Protein AF-Q05RH5-F1 (afdb_monomer_lite)

Radius of gyration: 30.88 Å; chains: 1; bounding box: 75×48×98 Å

Foldseek 3Di:
DPDPPPCPDPDDLVNVLVVLVVQLVVLVVQLVVLVVQLVVLVVQCVPDDPPDDPVSNVVSVVSNVVSVVSNVVSVVSSLVSLVVSLVSLVVVLVVLLVVLVPDPPDDPVRSVVSSVVSCVSNVVSVVVNCVSDDDDDDPPDPPDDDDDDDDDDDDDYDDDDDDD

Secondary structure (DSSP, 8-state):
------------HHHHHHHHHHHHHHHHHHHHHHHHHHHHHHHHHHT--TT--HHHHHHHHHHHHHHHHHHHHHHHHHHHHHHHHHHHHHHHHHHHHHHHHH-TT--HHHHHHHHHHHHHHHHHHHHHHHHH--------------------------------

pLDDT: mean 80.19, std 21.35, range [30.47, 98.31]

Sequence (164 aa):
MVMGLTLAACQSPADKAVDDELKVAAGVEAVCAARSDVDAAVASVAALTPESTVGDAEQAGEKLRAALAKLDGAEGELSKAEVKEYRDQVALFQEEVEKVRKDKSLTLKEASEQLQGKVAPLVVARAQLASATVCVEIDEEPTANKKADADGPDGTNDTDKTDN

Structure (mmCIF, N/CA/C/O backbone):
data_AF-Q05RH5-F1
#
_entry.id   AF-Q05RH5-F1
#
loop_
_atom_site.group_PDB
_atom_site.id
_atom_site.type_symbol
_atom_site.label_atom_id
_atom_site.label_alt_id
_atom_site.label_comp_id
_atom_site.label_asym_id
_atom_site.label_entity_id
_atom_site.label_seq_id
_atom_site.pdbx_PDB_ins_code
_atom_site.Cartn_x
_atom_site.Cartn_y
_atom_site.Cartn_z
_atom_site.occupancy
_atom_site.B_iso_or_equiv
_atom_site.auth_seq_id
_atom_site.auth_comp_id
_atom_site.auth_asym_id
_atom_site.auth_atom_id
_atom_site.pdbx_PDB_model_num
ATOM 1 N N . MET A 1 1 ? -32.089 35.395 2.741 1.00 39.94 1 MET A N 1
ATOM 2 C CA . MET A 1 1 ? -30.762 34.756 2.864 1.00 39.94 1 MET A CA 1
ATOM 3 C C . MET A 1 1 ? -30.868 33.644 3.891 1.00 39.94 1 MET A C 1
ATOM 5 O O . MET A 1 1 ? -30.792 33.919 5.078 1.00 39.94 1 MET A O 1
ATOM 9 N N . VAL A 1 2 ? -31.123 32.414 3.447 1.00 45.19 2 VAL A N 1
ATOM 10 C CA . VAL A 1 2 ? -30.923 31.216 4.273 1.00 45.19 2 VAL A CA 1
ATOM 11 C C . VAL A 1 2 ? -29.557 30.683 3.877 1.00 45.19 2 VAL A C 1
ATOM 13 O O . VAL A 1 2 ? -29.316 30.418 2.701 1.00 45.19 2 VAL A O 1
ATOM 16 N N . MET A 1 3 ? -28.642 30.653 4.841 1.00 40.06 3 MET A N 1
ATOM 17 C CA . MET A 1 3 ? -27.294 30.142 4.649 1.00 40.06 3 MET A CA 1
ATOM 18 C C . MET A 1 3 ? -27.371 28.654 4.313 1.00 40.06 3 MET A C 1
ATOM 20 O O . MET A 1 3 ? -27.835 27.855 5.124 1.00 40.06 3 MET A O 1
ATOM 24 N N . GLY A 1 4 ? -26.921 28.298 3.110 1.00 46.25 4 GLY A N 1
ATOM 25 C CA . GLY A 1 4 ? -26.625 26.922 2.749 1.00 46.25 4 GLY A CA 1
ATOM 26 C C . GLY A 1 4 ? -25.418 26.462 3.550 1.00 46.25 4 GLY A C 1
ATOM 27 O O . GLY A 1 4 ? -24.282 26.654 3.129 1.00 46.25 4 GLY A O 1
ATOM 28 N N . LEU A 1 5 ? -25.675 25.888 4.724 1.00 41.84 5 LEU A N 1
ATOM 29 C CA . LEU A 1 5 ? -24.732 25.012 5.399 1.00 41.84 5 LEU A CA 1
ATOM 30 C C . LEU A 1 5 ? -24.504 23.832 4.458 1.00 41.84 5 LEU A C 1
ATOM 32 O O . LEU A 1 5 ? -25.333 22.928 4.363 1.00 41.84 5 LEU A O 1
ATOM 36 N N . THR A 1 6 ? -23.404 23.869 3.712 1.00 48.44 6 THR A N 1
ATOM 37 C CA . THR A 1 6 ? -22.873 22.685 3.050 1.00 48.44 6 THR A CA 1
ATOM 38 C C . THR A 1 6 ? -22.583 21.678 4.151 1.00 48.44 6 THR A C 1
ATOM 40 O O . THR A 1 6 ? -21.587 21.804 4.866 1.00 48.44 6 THR A O 1
ATOM 43 N N . LEU A 1 7 ? -23.484 20.710 4.321 1.00 40.03 7 LEU A N 1
ATOM 44 C CA . LEU A 1 7 ? -23.185 19.472 5.015 1.00 40.03 7 LEU A CA 1
ATOM 45 C C . LEU A 1 7 ? -22.021 18.818 4.261 1.00 40.03 7 LEU A C 1
ATOM 47 O O . LEU A 1 7 ? -22.230 18.049 3.327 1.00 40.03 7 LEU A O 1
ATOM 51 N N . ALA A 1 8 ? -20.786 19.126 4.656 1.00 52.03 8 ALA A N 1
ATOM 52 C CA . ALA A 1 8 ? -19.734 18.129 4.599 1.00 52.03 8 ALA A CA 1
ATOM 53 C C . ALA A 1 8 ? -20.249 17.001 5.494 1.00 52.03 8 ALA A C 1
ATOM 55 O O . ALA A 1 8 ? -20.255 17.129 6.718 1.00 52.03 8 ALA A O 1
ATOM 56 N N . ALA A 1 9 ? -20.868 16.005 4.863 1.00 48.53 9 ALA A N 1
ATOM 57 C CA . ALA A 1 9 ? -21.594 14.948 5.534 1.00 48.53 9 ALA A CA 1
ATOM 58 C C . ALA A 1 9 ? -20.725 14.368 6.654 1.00 48.53 9 ALA A C 1
ATOM 60 O O . ALA A 1 9 ? -19.597 13.928 6.425 1.00 48.53 9 ALA A O 1
ATOM 61 N N . CYS A 1 10 ? -21.257 14.379 7.874 1.00 47.00 10 CYS A N 1
ATOM 62 C CA . CYS A 1 10 ? -20.770 13.537 8.949 1.00 47.00 10 CYS A CA 1
ATOM 63 C C . CYS A 1 10 ? -21.030 12.081 8.539 1.00 47.00 10 CYS A C 1
ATOM 65 O O . CYS A 1 10 ? -22.033 11.505 8.946 1.00 47.00 10 CYS A O 1
ATOM 67 N N . GLN A 1 11 ? -20.179 11.500 7.688 1.00 61.47 11 GLN A N 1
ATOM 68 C CA . GLN A 1 11 ? -20.162 10.051 7.508 1.00 61.47 11 GLN A CA 1
ATOM 69 C C . GLN A 1 11 ? -19.871 9.426 8.867 1.00 61.47 11 GLN A C 1
ATOM 71 O O . GLN A 1 11 ? -18.937 9.857 9.563 1.00 61.47 11 GLN A O 1
ATOM 76 N N . SER A 1 12 ? -20.702 8.456 9.251 1.00 71.62 12 SER A N 1
ATOM 77 C CA . SER A 1 12 ? -20.486 7.721 10.487 1.00 71.62 12 SER A CA 1
ATOM 78 C C . SER A 1 12 ? -19.144 6.982 10.405 1.00 71.62 12 SER A C 1
ATOM 80 O O . SER A 1 12 ? -18.677 6.676 9.304 1.00 71.62 12 SER A O 1
ATOM 82 N N . PRO A 1 13 ? -18.490 6.688 11.539 1.00 73.44 13 PRO A N 1
ATOM 83 C CA . PRO A 1 13 ? -17.262 5.895 11.534 1.00 73.44 13 PRO A CA 1
ATOM 84 C C . PRO A 1 13 ? -17.429 4.542 10.820 1.00 73.44 13 PRO A C 1
ATOM 86 O O . PRO A 1 13 ? -16.492 4.067 10.193 1.00 73.44 13 PRO A O 1
ATOM 89 N N . ALA A 1 14 ? -18.637 3.965 10.850 1.00 75.75 14 ALA A N 1
ATOM 90 C CA . ALA A 1 14 ? -18.951 2.717 10.160 1.00 75.75 14 ALA A CA 1
ATOM 91 C C . ALA A 1 14 ? -18.973 2.889 8.634 1.00 75.75 14 ALA A C 1
ATOM 93 O O . ALA A 1 14 ? -18.394 2.074 7.925 1.00 75.75 14 ALA A O 1
ATOM 94 N N . ASP A 1 15 ? -19.581 3.968 8.131 1.00 77.62 15 ASP A N 1
ATOM 95 C CA . ASP A 1 15 ? -19.597 4.253 6.689 1.00 77.62 15 ASP A CA 1
ATOM 96 C C . ASP A 1 15 ? -18.184 4.543 6.163 1.00 77.62 15 ASP A C 1
ATOM 98 O O . ASP A 1 15 ? -17.829 4.123 5.066 1.00 77.62 15 ASP A O 1
ATOM 102 N N . LYS A 1 16 ? -17.355 5.229 6.962 1.00 79.81 16 LYS A N 1
ATOM 103 C CA . LYS A 1 16 ? -15.959 5.515 6.599 1.00 79.81 16 LYS A CA 1
ATOM 104 C C . LYS A 1 16 ? -15.106 4.261 6.489 1.00 79.81 16 LYS A C 1
ATOM 106 O O . LYS A 1 16 ? -14.341 4.164 5.539 1.00 79.81 16 LYS A O 1
ATOM 111 N N . ALA A 1 17 ? -15.262 3.325 7.422 1.00 78.81 17 ALA A N 1
ATOM 112 C CA . ALA A 1 17 ? -14.536 2.062 7.390 1.00 78.81 17 ALA A CA 1
ATOM 113 C C . ALA A 1 17 ? -14.900 1.225 6.150 1.00 78.81 17 ALA A C 1
ATOM 115 O O . ALA A 1 17 ? -14.036 0.673 5.485 1.00 78.81 17 ALA A O 1
ATOM 116 N N . VAL A 1 18 ? -16.177 1.204 5.750 1.00 82.94 18 VAL A N 1
ATOM 117 C CA . VAL A 1 18 ? -16.576 0.538 4.495 1.00 82.94 18 VAL A CA 1
ATOM 118 C C . VAL A 1 18 ? -15.942 1.218 3.275 1.00 82.94 18 VAL A C 1
ATOM 120 O O . VAL A 1 18 ? -15.413 0.547 2.389 1.00 82.94 18 VAL A O 1
ATOM 123 N N . ASP A 1 19 ? -15.968 2.551 3.218 1.00 85.88 19 ASP A N 1
ATOM 124 C CA . ASP A 1 19 ? -15.349 3.304 2.122 1.00 85.88 19 ASP A CA 1
ATOM 125 C C . ASP A 1 19 ? -13.825 3.118 2.059 1.00 85.88 19 ASP A C 1
ATOM 127 O O . ASP A 1 19 ? -13.237 3.149 0.975 1.00 85.88 19 ASP A O 1
ATOM 131 N N . ASP A 1 20 ? -13.164 2.982 3.204 1.00 85.75 20 ASP A N 1
ATOM 132 C CA . ASP A 1 20 ? -11.719 2.804 3.281 1.00 85.75 20 ASP A CA 1
ATOM 133 C C . ASP A 1 20 ? -11.300 1.371 2.933 1.00 85.75 20 ASP A C 1
ATOM 135 O O . ASP A 1 20 ? -10.339 1.209 2.179 1.00 85.75 20 ASP A O 1
ATOM 139 N N . GLU A 1 21 ? -12.074 0.353 3.313 1.00 83.88 21 GLU A N 1
ATOM 140 C CA . GLU A 1 21 ? -11.897 -1.020 2.823 1.00 83.88 21 GLU A CA 1
ATOM 141 C C . GLU A 1 21 ? -11.980 -1.088 1.282 1.00 83.88 21 GLU A C 1
ATOM 143 O O . GLU A 1 21 ? -11.139 -1.714 0.628 1.00 83.88 21 GLU A O 1
ATOM 148 N N . LEU A 1 22 ? -12.923 -0.361 0.666 1.00 89.06 22 LEU A N 1
ATOM 149 C CA . LEU A 1 22 ? -13.009 -0.251 -0.798 1.00 89.06 22 LEU A CA 1
ATOM 150 C C . LEU A 1 22 ? -11.784 0.439 -1.415 1.00 89.06 22 LEU A C 1
ATOM 152 O O . LEU A 1 22 ? -11.339 0.055 -2.500 1.00 89.06 22 LEU A O 1
ATOM 156 N N . LYS A 1 23 ? -11.214 1.446 -0.742 1.00 90.94 23 LYS A N 1
ATOM 157 C CA . LYS A 1 23 ? -9.975 2.101 -1.200 1.00 90.94 23 LYS A CA 1
ATOM 158 C C . LYS A 1 23 ? -8.771 1.184 -1.086 1.00 90.94 23 LYS A C 1
ATOM 160 O O . LYS A 1 23 ? -7.924 1.231 -1.972 1.00 90.94 23 LYS A O 1
ATOM 165 N N . VAL A 1 24 ? -8.697 0.355 -0.045 1.00 90.94 24 VAL A N 1
ATOM 166 C CA . VAL A 1 24 ? -7.658 -0.675 0.074 1.00 90.94 24 VAL A CA 1
ATOM 167 C C . VAL A 1 24 ? -7.766 -1.644 -1.101 1.00 90.94 24 VAL A C 1
ATOM 169 O O . VAL A 1 24 ? -6.779 -1.845 -1.806 1.00 90.94 24 VAL A O 1
ATOM 172 N N . ALA A 1 25 ? -8.963 -2.157 -1.402 1.00 89.81 25 ALA A N 1
ATOM 173 C CA . ALA A 1 25 ? -9.171 -3.047 -2.547 1.00 89.81 25 ALA A CA 1
ATOM 174 C C . ALA A 1 25 ? -8.758 -2.399 -3.884 1.00 89.81 25 ALA A C 1
ATOM 176 O O . ALA A 1 25 ? -7.995 -2.988 -4.651 1.00 89.81 25 ALA A O 1
ATOM 177 N N . ALA A 1 26 ? -9.184 -1.157 -4.134 1.00 91.06 26 ALA A N 1
ATOM 178 C CA . ALA A 1 26 ? -8.788 -0.409 -5.329 1.00 91.06 26 ALA A CA 1
ATOM 179 C C . ALA A 1 26 ? -7.271 -0.132 -5.380 1.00 91.06 26 ALA A C 1
ATOM 181 O O . ALA A 1 26 ? -6.663 -0.164 -6.451 1.00 91.06 26 ALA A O 1
ATOM 182 N N . GLY A 1 27 ? -6.644 0.118 -4.228 1.00 92.31 27 GLY A N 1
ATOM 183 C CA . GLY A 1 27 ? -5.198 0.286 -4.103 1.00 92.31 27 GLY A CA 1
ATOM 184 C C . GLY A 1 27 ? -4.434 -0.987 -4.466 1.00 92.31 27 GLY A C 1
ATOM 185 O O . GLY A 1 27 ? -3.455 -0.919 -5.209 1.00 92.31 27 GLY A O 1
ATOM 186 N N . VAL A 1 28 ? -4.914 -2.155 -4.026 1.00 92.44 28 VAL A N 1
ATOM 187 C CA . VAL A 1 28 ? -4.338 -3.459 -4.397 1.00 92.44 28 VAL A CA 1
ATOM 188 C C . VAL A 1 28 ? -4.411 -3.667 -5.909 1.00 92.44 28 VAL A C 1
ATOM 190 O O . VAL A 1 28 ? -3.406 -4.021 -6.528 1.00 92.44 28 VAL A O 1
ATOM 193 N N . GLU A 1 29 ? -5.559 -3.387 -6.530 1.00 93.06 29 GLU A N 1
ATOM 194 C CA . GLU A 1 29 ? -5.709 -3.469 -7.989 1.00 93.06 29 GLU A CA 1
ATOM 195 C C . GLU A 1 29 ? -4.747 -2.522 -8.724 1.00 93.06 29 GLU A C 1
ATOM 197 O O . GLU A 1 29 ? -4.122 -2.915 -9.714 1.00 93.06 29 GLU A O 1
ATOM 202 N N . ALA A 1 30 ? -4.568 -1.296 -8.221 1.00 94.81 30 ALA A N 1
ATOM 203 C CA . ALA A 1 30 ? -3.639 -0.324 -8.791 1.00 94.81 30 ALA A CA 1
ATOM 204 C C . ALA A 1 30 ? -2.175 -0.786 -8.700 1.00 94.81 30 ALA A C 1
ATOM 206 O O . ALA A 1 30 ? -1.435 -0.655 -9.680 1.00 94.81 30 ALA A O 1
ATOM 207 N N . VAL A 1 31 ? -1.762 -1.369 -7.569 1.00 95.56 31 VAL A N 1
ATOM 208 C CA . VAL A 1 31 ? -0.423 -1.963 -7.403 1.00 95.56 31 VAL A CA 1
ATOM 209 C C . VAL A 1 31 ? -0.233 -3.136 -8.363 1.00 95.56 31 VAL A C 1
ATOM 211 O O . VAL A 1 31 ? 0.795 -3.216 -9.035 1.00 95.56 31 VAL A O 1
ATOM 214 N N . CYS A 1 32 ? -1.224 -4.021 -8.499 1.00 95.62 32 CYS A N 1
ATOM 215 C CA . CYS A 1 32 ? -1.172 -5.129 -9.456 1.00 95.62 32 CYS A CA 1
ATOM 216 C C . CYS A 1 32 ? -1.022 -4.639 -10.903 1.00 95.62 32 CYS A C 1
ATOM 218 O O . CYS A 1 32 ? -0.182 -5.157 -11.643 1.00 95.62 32 CYS A O 1
ATOM 220 N N . ALA A 1 33 ? -1.781 -3.616 -11.300 1.00 96.06 33 ALA A N 1
ATOM 221 C CA . ALA A 1 33 ? -1.663 -3.017 -12.626 1.00 96.06 33 ALA A CA 1
ATOM 222 C C . ALA A 1 33 ? -0.280 -2.380 -12.845 1.00 96.06 33 ALA A C 1
ATOM 224 O O . ALA A 1 33 ? 0.342 -2.596 -13.883 1.00 96.06 33 ALA A O 1
ATOM 225 N N . ALA A 1 34 ? 0.240 -1.644 -11.858 1.00 96.19 34 ALA A N 1
ATOM 226 C CA . ALA A 1 34 ? 1.564 -1.033 -11.949 1.00 96.19 34 ALA A CA 1
ATOM 227 C C . ALA A 1 34 ? 2.694 -2.077 -12.011 1.00 96.19 34 ALA A C 1
ATOM 229 O O . ALA A 1 34 ? 3.654 -1.888 -12.755 1.00 96.19 34 ALA A O 1
ATOM 230 N N . ARG A 1 35 ? 2.569 -3.211 -11.307 1.00 96.19 35 ARG A N 1
ATOM 231 C CA . ARG A 1 35 ? 3.511 -4.339 -11.438 1.00 96.19 35 ARG A CA 1
ATOM 232 C C . ARG A 1 35 ? 3.499 -4.931 -12.841 1.00 96.19 35 ARG A C 1
ATOM 234 O O . ARG A 1 35 ? 4.565 -5.142 -13.407 1.00 96.19 35 ARG A O 1
ATOM 241 N N . SER A 1 36 ? 2.318 -5.105 -13.435 1.00 97.56 36 SER A N 1
ATOM 242 C CA . SER A 1 36 ? 2.215 -5.546 -14.830 1.00 97.56 36 SER A CA 1
ATOM 243 C C . SER A 1 36 ? 2.915 -4.582 -15.797 1.00 97.56 36 SER A C 1
ATOM 245 O O . SER A 1 36 ? 3.519 -5.031 -16.772 1.00 97.56 36 SER A O 1
ATOM 247 N N . ASP A 1 37 ? 2.859 -3.270 -15.543 1.00 97.00 37 ASP A N 1
ATOM 248 C CA . ASP A 1 37 ? 3.582 -2.277 -16.348 1.00 97.00 37 ASP A CA 1
ATOM 249 C C . ASP A 1 37 ? 5.106 -2.397 -16.166 1.00 97.00 37 ASP A C 1
ATOM 251 O O . ASP A 1 37 ? 5.855 -2.276 -17.140 1.00 97.00 37 ASP A O 1
ATOM 255 N N . VAL A 1 38 ? 5.575 -2.663 -14.940 1.00 98.31 38 VAL A N 1
ATOM 256 C CA . VAL A 1 38 ? 6.997 -2.925 -14.659 1.00 98.31 38 VAL A CA 1
ATOM 257 C C . VAL A 1 38 ? 7.469 -4.171 -15.402 1.00 98.31 38 VAL A C 1
ATOM 259 O O . VAL A 1 38 ? 8.495 -4.102 -16.075 1.00 98.31 38 VAL A O 1
ATOM 262 N N . ASP A 1 39 ? 6.713 -5.268 -15.368 1.00 97.75 39 ASP A N 1
ATOM 263 C CA . ASP A 1 39 ? 7.059 -6.505 -16.079 1.00 97.75 39 ASP A CA 1
ATOM 264 C C . ASP A 1 39 ? 7.168 -6.278 -17.595 1.00 97.75 39 ASP A C 1
ATOM 266 O O . ASP A 1 39 ? 8.125 -6.723 -18.238 1.00 97.75 39 ASP A O 1
ATOM 270 N N . ALA A 1 40 ? 6.236 -5.518 -18.177 1.00 97.75 40 ALA A N 1
ATOM 271 C CA . ALA A 1 40 ? 6.280 -5.149 -19.591 1.00 97.75 40 ALA A CA 1
ATOM 272 C C . ALA A 1 40 ? 7.495 -4.261 -19.930 1.00 97.75 40 ALA A C 1
ATOM 274 O O . ALA A 1 40 ? 8.128 -4.421 -20.984 1.00 97.75 40 ALA A O 1
ATOM 275 N N . ALA A 1 41 ? 7.853 -3.331 -19.042 1.00 97.81 41 ALA A N 1
ATOM 276 C CA . ALA A 1 41 ? 9.030 -2.489 -19.218 1.00 97.81 41 ALA A CA 1
ATOM 277 C C . ALA A 1 41 ? 10.335 -3.292 -19.085 1.00 97.81 41 ALA A C 1
ATOM 279 O O . ALA A 1 41 ? 11.244 -3.117 -19.898 1.00 97.81 41 ALA A O 1
ATOM 280 N N . VAL A 1 42 ? 10.408 -4.228 -18.135 1.00 98.31 42 VAL A N 1
ATOM 281 C CA . VAL A 1 42 ? 11.531 -5.167 -17.987 1.00 98.31 42 VAL A CA 1
ATOM 282 C C . VAL A 1 42 ? 11.678 -6.031 -19.237 1.00 98.31 42 VAL A C 1
ATOM 284 O O . VAL A 1 42 ? 12.790 -6.172 -19.743 1.00 98.31 42 VAL A O 1
ATOM 287 N N . ALA A 1 43 ? 10.579 -6.542 -19.799 1.00 97.44 43 ALA A N 1
ATOM 288 C CA . ALA A 1 43 ? 10.613 -7.291 -21.056 1.00 97.44 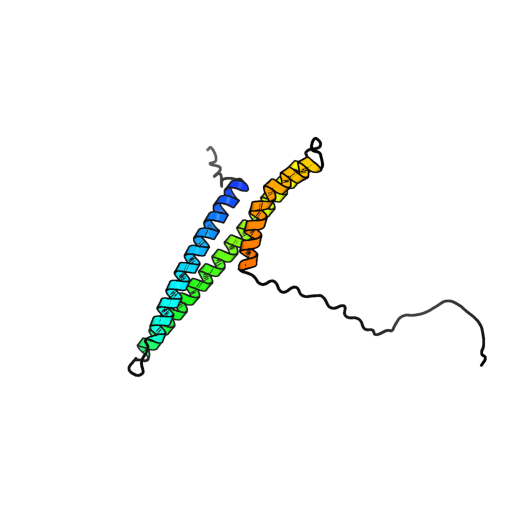43 ALA A CA 1
ATOM 289 C C . ALA A 1 43 ? 11.153 -6.445 -22.224 1.00 97.44 43 ALA A C 1
ATOM 291 O O . ALA A 1 43 ? 11.909 -6.949 -23.052 1.00 97.44 43 ALA A O 1
ATOM 292 N N . SER A 1 44 ? 10.823 -5.150 -22.265 1.00 94.56 44 SER A N 1
ATOM 293 C CA . SER A 1 44 ? 11.349 -4.222 -23.278 1.00 94.56 44 SER A CA 1
ATOM 294 C C . SER A 1 44 ? 12.861 -4.016 -23.147 1.00 94.56 44 SER A C 1
ATOM 296 O O . SER A 1 44 ? 13.559 -3.964 -24.156 1.00 94.56 44 SER A O 1
ATOM 298 N N . VAL A 1 45 ? 13.380 -3.938 -21.918 1.00 97.12 45 VAL A N 1
ATOM 299 C CA . VAL A 1 45 ? 14.828 -3.878 -21.659 1.00 97.12 45 VAL A CA 1
ATOM 300 C C . VAL A 1 45 ? 15.503 -5.203 -22.026 1.00 97.12 45 VAL A C 1
ATOM 302 O O . VAL A 1 45 ? 16.558 -5.203 -22.653 1.00 97.12 45 VAL A O 1
ATOM 305 N N . ALA A 1 46 ? 14.887 -6.337 -21.686 1.00 97.12 46 ALA A N 1
ATOM 306 C CA . ALA A 1 46 ? 15.414 -7.669 -21.985 1.00 97.12 46 ALA A CA 1
ATOM 307 C C . ALA A 1 46 ? 15.444 -7.992 -23.490 1.00 97.12 46 ALA A C 1
ATOM 309 O O . ALA A 1 46 ? 16.217 -8.846 -23.917 1.00 97.12 46 ALA A O 1
ATOM 310 N N . ALA A 1 47 ? 14.617 -7.316 -24.290 1.00 97.06 47 ALA A N 1
ATOM 311 C CA . ALA A 1 47 ? 14.582 -7.461 -25.741 1.00 97.06 47 ALA A CA 1
ATOM 312 C C . ALA A 1 47 ? 15.685 -6.670 -26.471 1.00 97.06 47 ALA A C 1
ATOM 314 O O . ALA A 1 47 ? 15.796 -6.788 -27.692 1.00 97.06 47 ALA A O 1
ATOM 315 N N . LEU A 1 48 ? 16.486 -5.862 -25.763 1.00 97.31 48 LEU A N 1
ATOM 316 C CA . LEU A 1 48 ? 17.625 -5.167 -26.361 1.00 97.31 48 LEU A CA 1
ATOM 317 C C . LEU A 1 48 ? 18.681 -6.173 -26.837 1.00 97.31 48 LEU A C 1
ATOM 319 O O . LEU A 1 48 ? 18.988 -7.162 -26.172 1.00 97.31 48 LEU A O 1
ATOM 323 N N . THR A 1 49 ? 19.260 -5.888 -27.996 1.00 97.31 49 THR A N 1
ATOM 324 C CA . THR A 1 49 ? 20.251 -6.732 -28.678 1.00 97.31 49 THR A CA 1
ATOM 325 C C . THR A 1 49 ? 21.519 -5.927 -28.972 1.00 97.31 49 THR A C 1
ATOM 327 O O . THR A 1 49 ? 21.483 -4.698 -28.895 1.00 97.31 49 THR A O 1
ATOM 330 N N . PRO A 1 50 ? 22.650 -6.564 -29.327 1.00 96.81 50 PRO A N 1
ATOM 331 C CA . PRO A 1 50 ? 23.845 -5.841 -29.771 1.00 96.81 50 PRO A CA 1
ATOM 332 C C . PRO A 1 50 ? 23.612 -4.920 -30.981 1.00 96.81 50 PRO A C 1
ATOM 334 O O . PRO A 1 50 ? 24.357 -3.961 -31.168 1.00 96.81 50 PRO A O 1
ATOM 337 N N . GLU A 1 51 ? 22.594 -5.198 -31.796 1.00 97.25 51 GLU A N 1
ATOM 338 C CA . GLU A 1 51 ? 22.177 -4.383 -32.939 1.00 97.25 51 GLU A CA 1
ATOM 339 C C . GLU A 1 51 ? 21.284 -3.192 -32.548 1.00 97.25 51 GLU A C 1
ATOM 341 O O . GLU A 1 51 ? 21.049 -2.306 -33.373 1.00 97.25 51 GLU A O 1
ATOM 346 N N . SER A 1 52 ? 20.778 -3.156 -31.311 1.00 96.75 52 SER A N 1
ATOM 347 C CA . SER A 1 52 ? 19.962 -2.054 -30.802 1.00 96.75 52 SER A CA 1
ATOM 348 C C . SER A 1 52 ? 20.770 -0.763 -30.691 1.00 96.75 52 SER A C 1
ATOM 350 O O . SER A 1 52 ? 21.966 -0.754 -30.392 1.00 96.75 52 SER A O 1
ATOM 352 N N . THR A 1 53 ? 20.099 0.361 -30.911 1.00 97.94 53 THR A N 1
ATOM 353 C CA . THR A 1 53 ? 20.718 1.682 -30.823 1.00 97.94 53 THR A CA 1
ATOM 354 C C . THR A 1 53 ? 20.730 2.203 -29.388 1.00 97.94 53 THR A C 1
ATOM 356 O O . THR A 1 53 ? 19.986 1.743 -28.520 1.00 97.94 53 THR A O 1
ATOM 359 N N . VAL A 1 54 ? 21.538 3.238 -29.143 1.00 97.25 54 VAL A N 1
ATOM 360 C CA . VAL A 1 54 ? 21.499 3.984 -27.874 1.00 97.25 54 VAL A CA 1
ATOM 361 C C . VAL A 1 54 ? 20.098 4.550 -27.612 1.00 97.25 54 VAL A C 1
ATOM 363 O O . VAL A 1 54 ? 19.629 4.488 -26.483 1.00 97.25 54 VAL A O 1
ATOM 366 N N . GLY A 1 55 ? 19.398 5.015 -28.653 1.00 97.69 55 GLY A N 1
ATOM 367 C CA . GLY A 1 55 ? 18.031 5.528 -28.523 1.00 97.69 55 GLY A CA 1
ATOM 368 C C . GLY A 1 55 ? 17.021 4.460 -28.087 1.00 97.69 55 GLY A C 1
ATOM 369 O O . GLY A 1 55 ? 16.135 4.749 -27.285 1.00 97.69 55 GLY A O 1
ATOM 370 N N . ASP A 1 56 ? 17.179 3.214 -28.545 1.00 96.88 56 ASP A N 1
ATOM 371 C CA . ASP A 1 56 ? 16.329 2.096 -28.105 1.00 96.88 56 ASP A CA 1
ATOM 372 C C . ASP A 1 56 ? 16.548 1.790 -26.618 1.00 96.88 56 ASP A C 1
ATOM 374 O O . ASP A 1 56 ? 15.592 1.585 -25.864 1.00 96.88 56 ASP A O 1
ATOM 378 N N . ALA A 1 57 ? 17.811 1.811 -26.181 1.00 97.12 57 ALA A N 1
ATOM 379 C CA . ALA A 1 57 ? 18.170 1.607 -24.783 1.00 97.12 57 ALA A CA 1
ATOM 380 C C . ALA A 1 57 ? 17.654 2.742 -23.883 1.00 97.12 57 ALA A C 1
ATOM 382 O O . ALA A 1 57 ? 17.105 2.473 -22.812 1.00 97.12 57 ALA A O 1
ATOM 383 N N . GLU A 1 58 ? 17.774 3.999 -24.323 1.00 98.06 58 GLU A N 1
ATOM 384 C CA . GLU A 1 58 ? 17.221 5.161 -23.619 1.00 98.06 58 GLU A CA 1
ATOM 385 C C . GLU A 1 58 ? 15.703 5.044 -23.476 1.00 98.06 58 GLU A C 1
ATOM 387 O O . GLU A 1 58 ? 15.184 5.154 -22.365 1.00 98.06 58 GLU A O 1
ATOM 392 N N . GLN A 1 59 ? 14.991 4.714 -24.557 1.00 97.88 59 GLN A N 1
ATOM 393 C CA . GLN A 1 59 ? 13.539 4.561 -24.517 1.00 97.88 59 GLN A CA 1
ATOM 394 C C . GLN A 1 59 ? 13.096 3.417 -23.589 1.00 97.88 59 GLN A C 1
ATOM 396 O O . GLN A 1 59 ? 12.126 3.564 -22.840 1.00 97.88 59 GLN A O 1
ATOM 401 N N . ALA A 1 60 ? 13.779 2.269 -23.621 1.00 97.38 60 ALA A N 1
ATOM 402 C CA . ALA A 1 60 ? 13.488 1.153 -22.721 1.00 97.38 60 ALA A CA 1
ATOM 403 C C . ALA A 1 60 ? 13.752 1.530 -21.251 1.00 97.38 60 ALA A C 1
ATOM 405 O O . ALA A 1 60 ? 12.938 1.227 -20.374 1.00 97.38 60 ALA A O 1
ATOM 406 N N . GLY A 1 61 ? 14.841 2.258 -20.988 1.00 97.31 61 GLY A N 1
ATOM 407 C CA . GLY A 1 61 ? 15.175 2.778 -19.663 1.00 97.31 61 GLY A CA 1
ATOM 408 C C . GLY A 1 61 ? 14.166 3.805 -19.141 1.00 97.31 61 GLY A C 1
ATOM 409 O O . GLY A 1 61 ? 13.783 3.751 -17.970 1.00 97.31 61 GLY A O 1
ATOM 410 N N . GLU A 1 62 ? 13.687 4.716 -19.989 1.00 98.12 62 GLU A N 1
ATOM 411 C CA . GLU A 1 62 ? 12.637 5.676 -19.630 1.00 98.12 62 GLU A CA 1
ATOM 412 C C . GLU A 1 62 ? 11.313 4.984 -19.302 1.00 98.12 62 GLU A C 1
ATOM 414 O O . GLU A 1 62 ? 10.693 5.311 -18.287 1.00 98.12 62 GLU A O 1
ATOM 419 N N . LYS A 1 63 ? 10.911 3.986 -20.100 1.00 97.25 63 LYS A N 1
ATOM 420 C CA . LYS A 1 63 ? 9.720 3.168 -19.822 1.00 97.25 63 LYS A CA 1
ATOM 421 C C . LYS A 1 63 ? 9.827 2.467 -18.470 1.00 97.25 63 LYS A C 1
ATOM 423 O O . LYS A 1 63 ? 8.884 2.528 -17.686 1.00 97.25 63 LYS A O 1
ATOM 428 N N . LEU A 1 64 ? 10.976 1.856 -18.172 1.00 98.31 64 LEU A N 1
ATOM 429 C CA . LEU A 1 64 ? 11.202 1.198 -16.885 1.00 98.31 64 LEU A CA 1
ATOM 430 C C . LEU A 1 64 ? 11.151 2.193 -15.723 1.00 98.31 64 LEU A C 1
ATOM 432 O O . LEU A 1 64 ? 10.474 1.935 -14.731 1.00 98.31 64 LEU A O 1
ATOM 436 N N . ARG A 1 65 ? 11.803 3.355 -15.851 1.00 98.31 65 ARG A N 1
ATOM 437 C CA . ARG A 1 65 ? 11.762 4.403 -14.819 1.00 98.31 65 ARG A CA 1
ATOM 438 C C . ARG A 1 65 ? 10.333 4.887 -14.563 1.00 98.31 65 ARG A C 1
ATOM 440 O O . ARG A 1 65 ? 9.949 5.045 -13.408 1.00 98.31 65 ARG A O 1
ATOM 447 N N . ALA A 1 66 ? 9.551 5.111 -15.617 1.00 98.12 66 ALA A N 1
ATOM 448 C CA . ALA A 1 66 ? 8.162 5.539 -15.495 1.00 98.12 66 ALA A CA 1
ATOM 449 C C . ALA A 1 66 ? 7.283 4.466 -14.830 1.00 98.12 66 ALA A C 1
ATOM 451 O O . ALA A 1 66 ? 6.490 4.792 -13.947 1.00 98.12 66 ALA A O 1
ATOM 452 N N . ALA A 1 67 ? 7.451 3.194 -15.205 1.00 98.06 67 ALA A N 1
ATOM 453 C CA . ALA A 1 67 ? 6.719 2.082 -14.602 1.00 98.06 67 ALA A CA 1
ATOM 454 C C . ALA A 1 67 ? 7.047 1.923 -13.107 1.00 98.06 67 ALA A C 1
ATOM 456 O O . ALA A 1 67 ? 6.139 1.782 -12.292 1.00 98.06 67 ALA A O 1
ATOM 457 N N . LEU A 1 68 ? 8.326 2.035 -12.732 1.00 98.31 68 LEU A N 1
ATOM 458 C CA . LEU A 1 68 ? 8.754 1.997 -11.330 1.00 98.31 68 LEU A CA 1
ATOM 459 C C . LEU A 1 68 ? 8.192 3.170 -10.520 1.00 98.31 68 LEU A C 1
ATOM 461 O O . LEU A 1 68 ? 7.701 2.960 -9.418 1.00 98.31 68 LEU A O 1
ATOM 465 N N . ALA A 1 69 ? 8.202 4.389 -11.067 1.00 98.25 69 ALA A N 1
ATOM 466 C CA . ALA A 1 69 ? 7.612 5.549 -10.394 1.00 98.25 69 ALA A CA 1
ATOM 467 C C . ALA A 1 69 ? 6.094 5.393 -10.188 1.00 98.25 69 ALA A C 1
ATOM 469 O O . ALA A 1 69 ? 5.554 5.813 -9.166 1.00 98.25 69 ALA A O 1
ATOM 470 N N . LYS A 1 70 ? 5.396 4.770 -11.147 1.00 97.50 70 LYS A N 1
ATOM 471 C CA . LYS A 1 70 ? 3.971 4.445 -11.015 1.00 97.50 70 LYS A CA 1
ATOM 472 C C . LYS A 1 70 ? 3.731 3.389 -9.935 1.00 97.50 70 LYS A C 1
ATOM 474 O O . LYS A 1 70 ? 2.781 3.535 -9.170 1.00 97.50 70 LYS A O 1
ATOM 479 N N . LEU A 1 71 ? 4.572 2.355 -9.875 1.00 97.44 71 LEU A N 1
ATOM 480 C CA . LEU A 1 71 ? 4.499 1.324 -8.841 1.00 97.44 71 LEU A CA 1
ATOM 481 C C . LEU A 1 71 ? 4.712 1.921 -7.446 1.00 97.44 71 LEU A C 1
ATOM 483 O O . LEU A 1 71 ? 3.866 1.715 -6.585 1.00 97.44 71 LEU A O 1
ATOM 487 N N . ASP A 1 72 ? 5.759 2.726 -7.263 1.00 97.00 72 ASP A N 1
ATOM 488 C CA . ASP A 1 72 ? 6.056 3.409 -5.996 1.00 97.00 72 ASP A CA 1
ATOM 489 C C . ASP A 1 72 ? 4.893 4.311 -5.546 1.00 97.00 72 ASP A C 1
ATOM 491 O O . ASP A 1 72 ? 4.441 4.254 -4.402 1.00 97.00 72 ASP A O 1
ATOM 495 N N . GLY A 1 73 ? 4.318 5.081 -6.476 1.00 96.81 73 GLY A N 1
ATOM 496 C CA . GLY A 1 73 ? 3.127 5.884 -6.202 1.00 96.81 73 GLY A CA 1
ATOM 497 C C . GLY A 1 73 ? 1.917 5.043 -5.776 1.00 96.81 73 GLY A C 1
ATOM 498 O O . GLY A 1 73 ? 1.231 5.400 -4.819 1.00 96.81 73 GLY A O 1
ATOM 499 N N . ALA A 1 74 ? 1.659 3.921 -6.455 1.00 95.56 74 ALA A N 1
ATOM 500 C CA . ALA A 1 74 ? 0.552 3.025 -6.120 1.00 95.56 74 ALA A CA 1
ATOM 501 C C . ALA A 1 74 ? 0.750 2.341 -4.756 1.00 95.56 74 ALA A C 1
ATOM 503 O O . ALA A 1 74 ? -0.189 2.286 -3.963 1.00 95.56 74 ALA A O 1
ATOM 504 N N . GLU A 1 75 ? 1.963 1.871 -4.457 1.00 94.12 75 GLU A N 1
ATOM 505 C CA . GLU A 1 75 ? 2.311 1.264 -3.165 1.00 94.12 75 GLU A CA 1
ATOM 506 C C . GLU A 1 75 ? 2.196 2.288 -2.024 1.00 94.12 75 GLU A C 1
ATOM 508 O O . GLU A 1 75 ? 1.648 1.980 -0.962 1.00 94.12 75 GLU A O 1
ATOM 513 N N . GLY A 1 76 ? 2.611 3.537 -2.259 1.00 93.88 76 GLY A N 1
ATOM 514 C CA . GLY A 1 76 ? 2.453 4.631 -1.302 1.00 93.88 76 GLY A CA 1
ATOM 515 C C . GLY A 1 76 ? 0.991 4.976 -0.997 1.00 93.88 76 GLY A C 1
ATOM 516 O O . GLY A 1 76 ? 0.646 5.218 0.162 1.00 93.88 76 GLY A O 1
ATOM 517 N N . GLU A 1 77 ? 0.114 4.992 -2.002 1.00 94.38 77 GLU A N 1
ATOM 518 C CA . GLU A 1 77 ? -1.323 5.220 -1.790 1.00 94.38 77 GLU A CA 1
ATOM 519 C C . GLU A 1 77 ? -2.013 4.026 -1.117 1.00 94.38 77 GLU A C 1
ATOM 521 O O . GLU A 1 77 ? -2.824 4.235 -0.211 1.00 94.38 77 GLU A O 1
ATOM 526 N N . LEU A 1 78 ? -1.653 2.788 -1.480 1.00 93.56 78 LEU A N 1
ATOM 527 C CA . LEU A 1 78 ? -2.156 1.587 -0.807 1.00 93.56 78 LEU A CA 1
ATOM 528 C C . LEU A 1 78 ? -1.780 1.593 0.680 1.00 93.56 78 LEU A C 1
ATOM 530 O O . LEU A 1 78 ? -2.656 1.444 1.528 1.00 93.56 78 LEU A O 1
ATOM 534 N N . SER A 1 79 ? -0.517 1.874 1.011 1.00 92.00 79 SER A N 1
ATOM 535 C CA . SER A 1 79 ? -0.062 1.945 2.406 1.00 92.00 79 SER A CA 1
ATOM 536 C C . SER A 1 79 ? -0.841 2.989 3.218 1.00 92.00 79 SER A C 1
ATOM 538 O O . SER A 1 79 ? -1.257 2.730 4.350 1.00 92.00 79 SER A O 1
ATOM 540 N N . LYS A 1 80 ? -1.119 4.167 2.639 1.00 92.19 80 LYS A N 1
ATOM 541 C CA . LYS A 1 80 ? -1.961 5.186 3.290 1.00 92.19 80 LYS A CA 1
ATOM 542 C C . LYS A 1 80 ? -3.381 4.681 3.533 1.00 92.19 80 LYS A C 1
ATOM 544 O O . LYS A 1 80 ? -3.930 4.958 4.600 1.00 92.19 80 LYS A O 1
ATOM 549 N N . ALA A 1 81 ? -3.972 3.982 2.564 1.00 92.19 81 ALA A N 1
ATOM 550 C CA . ALA A 1 81 ? -5.313 3.422 2.688 1.00 92.19 81 ALA A CA 1
ATOM 551 C C . ALA A 1 81 ? -5.372 2.349 3.786 1.00 92.19 81 ALA A C 1
ATOM 553 O O . ALA A 1 81 ? -6.227 2.440 4.661 1.00 92.19 81 ALA A O 1
ATOM 554 N N . GLU A 1 82 ? -4.421 1.413 3.814 1.00 91.56 82 GLU A N 1
ATOM 555 C CA . GLU A 1 82 ? -4.349 0.345 4.823 1.00 91.56 82 GLU A CA 1
ATOM 556 C C . GLU A 1 82 ? -4.169 0.902 6.244 1.00 91.56 82 GLU A C 1
ATOM 558 O O . GLU A 1 82 ? -4.850 0.483 7.183 1.00 91.56 82 GLU A O 1
ATOM 563 N N . VAL A 1 83 ? -3.288 1.898 6.417 1.00 93.12 83 VAL A N 1
ATOM 564 C CA . VAL A 1 83 ? -3.088 2.556 7.720 1.00 93.12 83 VAL A CA 1
ATOM 565 C C . VAL A 1 83 ? -4.351 3.295 8.153 1.00 93.12 83 VAL A C 1
ATOM 567 O O . VAL A 1 83 ? -4.690 3.294 9.339 1.00 93.12 83 VAL A O 1
ATOM 570 N N . LYS A 1 84 ? -5.038 3.953 7.216 1.00 91.75 84 LYS A N 1
ATOM 571 C CA . LYS A 1 84 ? -6.268 4.687 7.508 1.00 91.75 84 LYS A CA 1
ATOM 572 C C . LYS A 1 84 ? -7.396 3.741 7.915 1.00 91.75 84 LYS A C 1
ATOM 574 O O . LYS A 1 84 ? -7.979 3.959 8.972 1.00 91.75 84 LYS A O 1
ATOM 579 N N . GLU A 1 85 ? -7.609 2.669 7.158 1.00 91.69 85 GLU A N 1
ATOM 580 C CA . GLU A 1 85 ? -8.617 1.649 7.454 1.00 91.69 85 GLU A CA 1
ATOM 581 C C . GLU A 1 85 ? -8.409 1.053 8.849 1.00 91.69 85 GLU A C 1
ATOM 583 O O . GLU A 1 85 ? -9.315 1.045 9.682 1.00 91.69 85 GLU A O 1
ATOM 588 N N . TYR A 1 86 ? -7.176 0.660 9.181 1.00 92.06 86 TYR A N 1
ATOM 589 C CA . TYR A 1 86 ? -6.867 0.167 10.522 1.00 92.06 86 TYR A CA 1
ATOM 590 C C . TYR A 1 86 ? -7.201 1.183 11.621 1.00 92.06 86 TYR A C 1
ATOM 592 O O . TYR A 1 86 ? -7.762 0.817 12.655 1.00 92.06 86 TYR A O 1
ATOM 600 N N . ARG A 1 87 ? -6.881 2.467 11.421 1.00 93.06 87 ARG A N 1
ATOM 601 C CA . ARG A 1 87 ? -7.194 3.519 12.402 1.00 93.06 87 ARG A CA 1
ATOM 602 C C . ARG A 1 87 ? -8.697 3.721 12.573 1.00 93.06 87 ARG A C 1
ATOM 604 O O . ARG A 1 87 ? -9.134 3.922 13.708 1.00 93.06 87 ARG A O 1
ATOM 611 N N . ASP A 1 88 ? -9.465 3.642 11.495 1.00 91.56 88 ASP A N 1
ATOM 612 C CA . ASP A 1 88 ? -10.921 3.777 11.538 1.00 91.56 88 ASP A CA 1
ATOM 613 C C . ASP A 1 88 ? -11.558 2.559 12.241 1.00 91.56 88 ASP A C 1
ATOM 615 O O . ASP A 1 88 ? -12.402 2.737 13.125 1.00 91.56 88 ASP A O 1
ATOM 619 N N . GLN A 1 89 ? -11.055 1.341 12.002 1.00 91.38 89 GLN A N 1
ATOM 620 C CA . GLN A 1 89 ? -11.459 0.135 12.743 1.00 91.38 89 GLN A CA 1
ATOM 621 C C . GLN A 1 89 ? -11.099 0.197 14.236 1.00 91.38 89 GLN A C 1
ATOM 623 O O . GLN A 1 89 ? -11.889 -0.218 15.089 1.00 91.38 89 GLN A O 1
ATOM 628 N N . VAL A 1 90 ? -9.934 0.755 14.594 1.00 92.94 90 VAL A N 1
ATOM 629 C CA . VAL A 1 90 ? -9.573 1.005 16.003 1.00 92.94 90 VAL A CA 1
ATOM 630 C C . VAL A 1 90 ? -10.557 1.985 16.641 1.00 92.94 90 VAL A C 1
ATOM 632 O O . VAL A 1 90 ? -11.015 1.742 17.758 1.00 92.94 90 VAL A O 1
ATOM 635 N N . ALA A 1 91 ? -10.891 3.082 15.958 1.00 91.81 91 ALA A N 1
ATOM 636 C CA . ALA A 1 91 ? -11.819 4.085 16.475 1.00 91.81 91 ALA A CA 1
ATOM 637 C C . ALA A 1 91 ? -13.226 3.502 16.691 1.00 91.81 91 ALA A C 1
ATOM 639 O O . ALA A 1 91 ? -13.833 3.737 17.737 1.00 91.81 91 ALA A O 1
ATOM 640 N N . LEU A 1 92 ? -13.706 2.683 15.752 1.00 90.75 92 LEU A N 1
ATOM 641 C CA . LEU A 1 92 ? -14.958 1.935 15.881 1.00 90.75 92 LEU A CA 1
ATOM 642 C C . LEU A 1 92 ? -14.947 1.004 17.093 1.00 90.75 92 LEU A C 1
ATOM 644 O O . LEU A 1 92 ? -15.872 1.022 17.905 1.00 90.75 92 LEU A O 1
ATOM 648 N N . PHE A 1 93 ? -13.882 0.221 17.255 1.00 93.25 93 PHE A N 1
ATOM 649 C CA . PHE A 1 93 ? -13.751 -0.672 18.400 1.00 93.25 93 PHE A CA 1
ATOM 650 C C . PHE A 1 93 ? -13.719 0.102 19.728 1.00 93.25 93 PHE A C 1
ATOM 652 O O . PHE A 1 93 ? -14.369 -0.296 20.694 1.00 93.25 93 PHE A O 1
ATOM 659 N N . GLN A 1 94 ? -13.021 1.240 19.779 1.00 93.19 94 GLN A N 1
ATOM 660 C CA . GLN A 1 94 ? -13.000 2.116 20.954 1.00 93.19 94 GLN A CA 1
ATOM 661 C C . GLN A 1 94 ? -14.387 2.681 21.288 1.00 93.19 94 GLN A C 1
ATOM 663 O O . GLN A 1 94 ? -14.733 2.773 22.466 1.00 93.19 94 GLN A O 1
ATOM 668 N N . GLU A 1 95 ? -15.201 3.022 20.289 1.00 91.88 95 GLU A N 1
ATOM 669 C CA . GLU A 1 95 ? -16.582 3.463 20.511 1.00 91.88 95 GLU A CA 1
ATOM 670 C C . GLU A 1 95 ? -17.426 2.363 21.176 1.00 91.88 95 GLU A C 1
ATOM 672 O O . GLU A 1 95 ? -18.179 2.636 22.115 1.00 91.88 95 GLU A O 1
ATOM 677 N N . GLU A 1 96 ? -17.264 1.109 20.751 1.00 92.12 96 GLU A N 1
ATOM 678 C CA . GLU A 1 96 ? -17.945 -0.037 21.365 1.00 92.12 96 GLU A CA 1
ATOM 679 C C . GLU A 1 96 ? -17.451 -0.293 22.799 1.00 92.12 96 GLU A C 1
ATOM 681 O O . GLU A 1 96 ? -18.266 -0.513 23.698 1.00 92.12 96 GLU A O 1
ATOM 686 N N . VAL A 1 97 ? -16.144 -0.166 23.058 1.00 93.62 97 VAL A N 1
ATOM 687 C CA . VAL A 1 97 ? -15.581 -0.211 24.423 1.00 93.62 97 VAL A CA 1
ATOM 688 C C . VAL A 1 97 ? -16.203 0.870 25.306 1.00 93.62 97 VAL A C 1
ATOM 690 O O . VAL A 1 97 ? -16.575 0.604 26.449 1.00 93.62 97 VAL A O 1
ATOM 693 N N . GLU A 1 98 ? -16.363 2.084 24.788 1.00 93.94 98 GLU A N 1
ATOM 694 C CA . GLU A 1 98 ? -16.989 3.191 25.508 1.00 93.94 98 GLU A CA 1
ATOM 695 C C . GLU A 1 98 ? -18.473 2.950 25.804 1.00 93.94 98 GLU A C 1
ATOM 697 O O . GLU A 1 98 ? -18.937 3.303 26.894 1.00 93.94 98 GLU A O 1
ATOM 702 N N . LYS A 1 99 ? -19.219 2.341 24.874 1.00 92.50 99 LYS A N 1
ATOM 703 C CA . LYS A 1 99 ? -20.622 1.942 25.088 1.00 92.50 99 LYS A CA 1
ATOM 704 C C . LYS A 1 99 ? -20.724 0.910 26.206 1.00 92.50 99 LYS A C 1
ATOM 706 O O . LYS A 1 99 ? -21.445 1.145 27.174 1.00 92.50 99 LYS A O 1
ATOM 711 N N . VAL A 1 100 ? -19.934 -0.160 26.126 1.00 93.25 100 VAL A N 1
ATOM 712 C CA . VAL A 1 100 ? -19.888 -1.221 27.143 1.00 93.25 100 VAL A CA 1
ATOM 713 C C . VAL A 1 100 ? -19.469 -0.666 28.507 1.00 93.25 100 VAL A C 1
ATOM 715 O O . VAL A 1 100 ? -20.088 -0.984 29.515 1.00 93.25 100 VAL A O 1
ATOM 718 N N . ARG A 1 101 ? -18.474 0.230 28.561 1.00 91.56 101 ARG A N 1
ATOM 719 C CA . ARG A 1 101 ? -18.022 0.856 29.817 1.00 91.56 101 ARG A CA 1
ATOM 720 C C . ARG A 1 101 ? -19.116 1.684 30.494 1.00 91.56 101 ARG A C 1
ATOM 722 O O . ARG A 1 101 ? -19.152 1.780 31.721 1.00 91.56 101 ARG A O 1
ATOM 729 N N . LYS A 1 102 ? -19.959 2.353 29.707 1.00 94.38 102 LYS A N 1
ATOM 730 C CA . LYS A 1 102 ? -21.048 3.200 30.215 1.00 94.38 102 LYS A CA 1
ATOM 731 C C . LYS A 1 102 ? -22.276 2.386 30.612 1.00 94.38 102 LYS A C 1
ATOM 733 O O . LYS A 1 102 ? -23.070 2.868 31.423 1.00 94.38 102 LYS A O 1
ATOM 738 N N . ASP A 1 103 ? -22.421 1.177 30.082 1.00 91.50 103 ASP A N 1
ATOM 739 C CA . ASP A 1 103 ? -23.529 0.293 30.400 1.00 91.50 103 ASP A CA 1
ATOM 740 C C . ASP A 1 103 ? -23.281 -0.474 31.707 1.00 91.50 103 ASP A C 1
ATOM 742 O O . ASP A 1 103 ? -22.572 -1.475 31.771 1.00 91.50 103 ASP A O 1
ATOM 746 N N . LYS A 1 104 ? -23.910 0.010 32.782 1.00 92.44 104 LYS A N 1
ATOM 747 C CA . LYS A 1 104 ? -23.829 -0.603 34.116 1.00 92.44 104 LYS A CA 1
ATOM 748 C C . LYS A 1 104 ? -24.686 -1.863 34.266 1.00 92.44 104 LYS A C 1
ATOM 750 O O . LYS A 1 104 ? -24.664 -2.463 35.339 1.00 92.44 104 LYS A O 1
ATOM 755 N N . SER A 1 105 ? -25.487 -2.214 33.259 1.00 93.75 105 SER A N 1
ATOM 756 C CA . SER A 1 105 ? -26.367 -3.385 33.299 1.00 93.75 105 SER A CA 1
ATOM 757 C C . SER A 1 105 ? -25.679 -4.667 32.831 1.00 93.75 105 SER A C 1
ATOM 759 O O . SER A 1 105 ? -26.143 -5.753 33.170 1.00 93.75 105 SER A O 1
ATOM 761 N N . LEU A 1 106 ? -24.560 -4.546 32.111 1.00 92.12 106 LEU A N 1
ATOM 762 C CA . LEU A 1 106 ? -23.816 -5.684 31.587 1.00 92.12 106 LEU A CA 1
ATOM 763 C C . LEU A 1 106 ? -22.942 -6.335 32.659 1.00 92.12 106 LEU A C 1
ATOM 765 O O . LEU A 1 106 ? -22.222 -5.675 33.414 1.00 92.12 106 LEU A O 1
ATOM 769 N N . THR A 1 107 ? -22.937 -7.662 32.670 1.00 93.50 107 THR A N 1
ATOM 770 C CA . THR A 1 107 ? -21.904 -8.439 33.353 1.00 93.50 107 THR A CA 1
ATOM 771 C C . THR A 1 107 ? -20.590 -8.396 32.570 1.00 93.50 107 THR A C 1
ATOM 773 O O . THR A 1 107 ? -20.563 -8.159 31.363 1.00 93.50 107 THR A O 1
ATOM 776 N N . LEU A 1 108 ? -19.473 -8.712 33.235 1.00 91.38 108 LEU A N 1
ATOM 777 C CA . LEU A 1 108 ? -18.167 -8.835 32.569 1.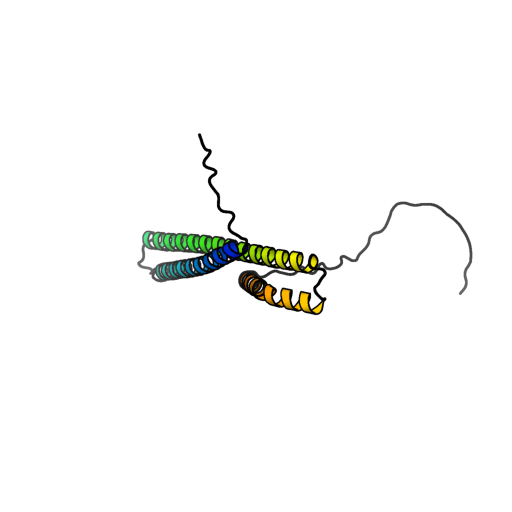00 91.38 108 LEU A CA 1
ATOM 778 C C . LEU A 1 108 ? -18.183 -9.846 31.415 1.00 91.38 108 LEU A C 1
ATOM 780 O O . LEU A 1 108 ? -17.500 -9.648 30.413 1.00 91.38 108 LEU A O 1
ATOM 784 N N . LYS A 1 109 ? -18.969 -10.920 31.549 1.00 93.19 109 LYS A N 1
ATOM 785 C CA . LYS A 1 109 ? -19.118 -11.933 30.506 1.00 93.19 109 LYS A CA 1
ATOM 786 C C . LYS A 1 109 ? -19.812 -11.349 29.273 1.00 93.19 109 LYS A C 1
ATOM 788 O O . LYS A 1 109 ? -19.279 -11.472 28.179 1.00 93.19 109 LYS A O 1
ATOM 793 N N . GLU A 1 110 ? -20.945 -10.674 29.456 1.00 90.94 110 GLU A N 1
ATOM 794 C CA . GLU A 1 110 ? -21.704 -10.070 28.350 1.00 90.94 110 GLU A CA 1
ATOM 795 C C . GLU A 1 110 ? -20.920 -8.937 27.680 1.00 90.94 110 GLU A C 1
ATOM 797 O O . GLU A 1 110 ? -20.876 -8.852 26.456 1.00 90.94 110 GLU A O 1
ATOM 802 N N . ALA A 1 111 ? -20.234 -8.110 28.473 1.00 90.69 111 ALA A N 1
ATOM 803 C CA . ALA A 1 111 ? -19.309 -7.094 27.982 1.00 90.69 111 ALA A CA 1
ATOM 804 C C . ALA A 1 111 ? -18.200 -7.708 27.109 1.00 90.69 111 ALA A C 1
ATOM 806 O O . ALA A 1 111 ? -17.927 -7.225 26.010 1.00 90.69 111 ALA A O 1
ATOM 807 N N . SER A 1 112 ? -17.583 -8.798 27.575 1.00 89.38 112 SER A N 1
ATOM 808 C CA . SER A 1 112 ? -16.551 -9.520 26.828 1.00 89.38 112 SER A CA 1
ATOM 809 C C . SER A 1 112 ? -17.094 -10.112 25.528 1.00 89.38 112 SER A C 1
ATOM 811 O O . SER A 1 112 ? -16.462 -9.958 24.488 1.00 89.38 112 SER A O 1
ATOM 813 N N . GLU A 1 113 ? -18.249 -10.777 25.562 1.00 91.50 113 GLU A N 1
ATOM 814 C CA . GLU A 1 113 ? -18.875 -11.373 24.374 1.00 91.50 113 GLU A CA 1
ATOM 815 C C . GLU A 1 113 ? -19.223 -10.306 23.325 1.00 91.50 113 GLU A C 1
ATOM 817 O O . GLU A 1 113 ? -18.957 -10.499 22.136 1.00 91.50 113 GLU A O 1
ATOM 822 N N . GLN A 1 114 ? -19.726 -9.144 23.756 1.00 89.12 114 GLN A N 1
ATOM 823 C CA . GLN A 1 114 ? -19.994 -8.021 22.856 1.00 89.12 114 GLN A CA 1
ATOM 824 C C . GLN A 1 114 ? -18.716 -7.497 22.198 1.00 89.12 114 GLN A C 1
ATOM 826 O O . GLN A 1 114 ? -18.679 -7.354 20.978 1.00 89.12 114 GLN A O 1
ATOM 831 N N . LEU A 1 115 ? -17.652 -7.255 22.969 1.00 92.50 115 LEU A N 1
ATOM 832 C CA . LEU A 1 115 ? -16.392 -6.747 22.418 1.00 92.50 115 LEU A CA 1
ATOM 833 C C . LEU A 1 115 ? -15.693 -7.774 21.521 1.00 92.50 115 LEU A C 1
ATOM 835 O O . LEU A 1 115 ? -15.174 -7.413 20.466 1.00 92.50 115 LEU A O 1
ATOM 839 N N . GLN A 1 116 ? -15.723 -9.060 21.872 1.00 89.31 116 GLN A N 1
ATOM 840 C CA . GLN A 1 116 ? -15.180 -10.124 21.020 1.00 89.31 116 GLN A CA 1
ATOM 841 C C . GLN A 1 116 ? -15.878 -10.175 19.658 1.00 89.31 116 GLN A C 1
ATOM 843 O O . GLN A 1 116 ? -15.208 -10.322 18.637 1.00 89.31 116 GLN A O 1
ATOM 848 N N . GLY A 1 117 ? -17.197 -9.964 19.611 1.00 84.69 117 GLY A N 1
ATOM 849 C CA . GLY A 1 117 ? -17.936 -9.861 18.350 1.00 84.69 117 GLY A CA 1
ATOM 850 C C . GLY A 1 117 ? -17.529 -8.667 17.474 1.00 84.69 117 GLY A C 1
ATOM 851 O O . GLY A 1 117 ? -17.799 -8.673 16.275 1.00 84.69 117 GLY A O 1
ATOM 852 N N . LYS A 1 118 ? -16.869 -7.651 18.045 1.00 87.94 118 LYS A N 1
ATOM 853 C CA . LYS A 1 118 ? -16.478 -6.404 17.361 1.00 87.94 118 LYS A CA 1
ATOM 854 C C . LYS A 1 118 ? -14.999 -6.333 16.991 1.00 87.94 118 LYS A C 1
ATOM 856 O O . LYS A 1 118 ? -14.623 -5.467 16.212 1.00 87.94 118 LYS A O 1
ATOM 861 N N . VAL A 1 119 ? -14.156 -7.221 17.522 1.00 91.38 119 VAL A N 1
ATOM 862 C CA . VAL A 1 119 ? -12.702 -7.172 17.283 1.00 91.38 119 VAL A CA 1
ATOM 863 C C . VAL A 1 119 ? -12.291 -7.773 15.933 1.00 91.38 119 VAL A C 1
ATOM 865 O O . VAL A 1 119 ? -11.199 -7.492 15.447 1.00 91.38 119 VAL A O 1
ATOM 868 N N . ALA A 1 120 ? -13.140 -8.597 15.308 1.00 88.75 120 ALA A N 1
ATOM 869 C CA . ALA A 1 120 ? -12.779 -9.324 14.088 1.00 88.75 120 ALA A CA 1
ATOM 870 C C . ALA A 1 120 ? -12.336 -8.413 12.918 1.00 88.75 120 ALA A C 1
ATOM 872 O O . ALA A 1 120 ? -11.265 -8.678 12.369 1.00 88.75 120 ALA A O 1
ATOM 873 N N . PRO A 1 121 ? -13.047 -7.318 12.573 1.00 86.31 121 PRO A N 1
ATOM 874 C CA . PRO A 1 121 ? -12.607 -6.395 11.519 1.00 86.31 121 PRO A CA 1
ATOM 875 C C . PRO A 1 121 ? -11.249 -5.746 11.824 1.00 86.31 121 PRO A C 1
ATOM 877 O O . PRO A 1 121 ? -10.379 -5.667 10.961 1.00 86.31 121 PRO A O 1
ATOM 880 N N . LEU A 1 122 ? -11.018 -5.374 13.088 1.00 90.81 122 LEU A N 1
ATOM 881 C CA . LEU A 1 122 ? -9.752 -4.800 13.541 1.00 90.81 122 LEU A CA 1
ATOM 882 C C . LEU A 1 122 ? -8.580 -5.785 13.392 1.00 90.81 122 LEU A C 1
ATOM 884 O O . LEU A 1 122 ? -7.484 -5.397 12.985 1.00 90.81 122 LEU A O 1
ATOM 888 N N . VAL A 1 123 ? -8.798 -7.066 13.703 1.00 89.94 123 VAL A N 1
ATOM 889 C CA . VAL A 1 123 ? -7.779 -8.114 13.523 1.00 89.94 123 VAL A CA 1
ATOM 890 C C . VAL A 1 123 ? -7.447 -8.306 12.043 1.00 89.94 123 VAL A C 1
ATOM 892 O O . VAL A 1 123 ? -6.272 -8.456 11.708 1.00 89.94 123 VAL A O 1
ATOM 895 N N . VAL A 1 124 ? -8.449 -8.260 11.162 1.00 87.56 124 VAL A N 1
ATOM 896 C CA . VAL A 1 124 ? -8.250 -8.359 9.709 1.00 87.56 124 VAL A CA 1
ATOM 897 C C . VAL A 1 124 ? -7.440 -7.172 9.185 1.00 87.56 124 VAL A C 1
ATOM 899 O O . VAL A 1 124 ? -6.409 -7.390 8.549 1.00 87.56 124 VAL A O 1
ATOM 902 N N . ALA A 1 125 ? -7.827 -5.937 9.517 1.00 87.44 125 ALA A N 1
ATOM 903 C CA . ALA A 1 125 ? -7.097 -4.735 9.102 1.00 87.44 125 ALA A CA 1
ATOM 904 C C . ALA A 1 125 ? -5.646 -4.727 9.624 1.00 87.44 125 ALA A C 1
ATOM 906 O O . ALA A 1 125 ? -4.712 -4.372 8.904 1.00 87.44 125 ALA A O 1
ATOM 907 N N . ARG A 1 126 ? -5.420 -5.205 10.858 1.00 89.00 126 ARG A N 1
ATOM 908 C CA . ARG A 1 126 ? -4.066 -5.386 11.407 1.00 89.00 126 ARG A CA 1
ATOM 909 C C . ARG A 1 126 ? -3.250 -6.400 10.606 1.00 89.00 126 ARG A C 1
ATOM 911 O O . ARG A 1 126 ? -2.068 -6.169 10.362 1.00 89.00 126 ARG A O 1
ATOM 918 N N . ALA A 1 127 ? -3.845 -7.539 10.256 1.00 87.12 127 ALA A N 1
ATOM 919 C CA . ALA A 1 127 ? -3.157 -8.593 9.517 1.00 87.12 127 ALA A CA 1
ATOM 920 C C . ALA A 1 127 ? -2.741 -8.124 8.114 1.00 87.12 127 ALA A C 1
ATOM 922 O O . ALA A 1 127 ? -1.639 -8.447 7.675 1.00 87.12 127 ALA A O 1
ATOM 923 N N . GLN A 1 128 ? -3.579 -7.318 7.453 1.00 84.69 128 GLN A N 1
ATOM 924 C CA . GLN A 1 128 ? -3.252 -6.693 6.168 1.00 84.69 128 GLN A CA 1
ATOM 925 C C . GLN A 1 128 ? -2.012 -5.795 6.291 1.00 84.69 128 GLN A C 1
ATOM 927 O O . GLN A 1 128 ? -1.015 -6.047 5.617 1.00 84.69 128 GLN A O 1
ATOM 932 N N . LEU A 1 129 ? -1.999 -4.859 7.247 1.00 84.75 129 LEU A N 1
ATOM 933 C CA . LEU A 1 129 ? -0.836 -3.996 7.509 1.00 84.75 129 LEU A CA 1
ATOM 934 C C . LEU A 1 129 ? 0.448 -4.773 7.828 1.00 84.75 129 LEU A C 1
ATOM 936 O O . LEU A 1 129 ? 1.530 -4.432 7.348 1.00 84.75 129 LEU A O 1
ATOM 940 N N . ALA A 1 130 ? 0.337 -5.823 8.644 1.00 82.50 130 ALA A N 1
ATOM 941 C CA . ALA A 1 130 ? 1.478 -6.650 9.031 1.00 82.50 130 ALA A CA 1
ATOM 942 C C . ALA A 1 130 ? 2.059 -7.446 7.851 1.00 82.50 130 ALA A C 1
ATOM 944 O O . ALA A 1 130 ? 3.245 -7.759 7.854 1.00 82.50 130 ALA A O 1
ATOM 945 N N . SER A 1 131 ? 1.251 -7.763 6.835 1.00 75.94 131 SER A N 1
ATOM 946 C CA . SER A 1 131 ? 1.735 -8.450 5.633 1.00 75.94 131 SER A CA 1
ATOM 947 C C . SER A 1 131 ? 2.612 -7.557 4.746 1.00 75.94 131 SER A C 1
ATOM 949 O O . SER A 1 131 ? 3.479 -8.069 4.040 1.00 75.94 131 SER A O 1
ATOM 951 N N . ALA A 1 132 ? 2.429 -6.235 4.824 1.00 66.62 132 ALA A N 1
ATOM 952 C CA . ALA A 1 132 ? 3.171 -5.249 4.042 1.00 66.62 132 ALA A CA 1
ATOM 953 C C . ALA A 1 132 ? 4.415 -4.694 4.765 1.00 66.62 132 ALA A C 1
ATOM 955 O O . ALA A 1 132 ? 5.318 -4.172 4.113 1.00 66.62 132 ALA A O 1
ATOM 956 N N . THR A 1 133 ? 4.484 -4.799 6.099 1.00 67.31 133 THR A N 1
ATOM 957 C CA . THR A 1 133 ? 5.522 -4.142 6.915 1.00 67.31 133 THR A CA 1
ATOM 958 C C . THR A 1 133 ? 6.238 -5.125 7.839 1.00 67.31 133 THR A C 1
ATOM 960 O O . THR A 1 133 ? 5.626 -5.717 8.726 1.00 67.31 133 THR A O 1
ATOM 963 N N . VAL A 1 134 ? 7.563 -5.234 7.706 1.00 70.25 134 VAL A N 1
ATOM 964 C CA . VAL A 1 134 ? 8.411 -5.914 8.698 1.00 70.25 134 VAL A CA 1
ATOM 965 C C . VAL A 1 134 ? 8.802 -4.907 9.779 1.00 70.25 134 VAL A C 1
ATOM 967 O O . VAL A 1 134 ? 9.683 -4.073 9.574 1.00 70.25 134 VAL A O 1
ATOM 970 N N . CYS A 1 135 ? 8.151 -4.978 10.939 1.00 71.44 135 CYS A N 1
ATOM 971 C CA . CYS A 1 135 ? 8.593 -4.248 12.125 1.00 71.44 135 CYS A CA 1
ATOM 972 C C . CYS A 1 135 ? 9.768 -4.999 12.761 1.00 71.44 135 CYS A C 1
ATOM 974 O O . CYS A 1 135 ? 9.607 -6.138 13.194 1.00 71.44 135 CYS A O 1
ATOM 976 N N . VAL A 1 136 ? 10.944 -4.370 12.823 1.00 69.94 136 VAL A N 1
ATOM 977 C CA . VAL A 1 136 ? 12.067 -4.890 13.612 1.00 69.94 136 VAL A CA 1
ATOM 978 C C . VAL A 1 136 ? 11.857 -4.447 15.055 1.00 69.94 136 VAL A C 1
ATOM 980 O O . VAL A 1 136 ? 11.889 -3.251 15.348 1.00 69.94 136 VAL A O 1
ATOM 983 N N . GLU A 1 137 ? 11.607 -5.403 15.945 1.00 66.50 137 GLU A N 1
ATOM 984 C CA . GLU A 1 137 ? 11.630 -5.165 17.386 1.00 66.50 137 GLU A CA 1
ATOM 985 C C . GLU A 1 137 ? 13.084 -4.894 17.783 1.00 66.50 137 GLU A C 1
ATOM 987 O O . GLU A 1 137 ? 13.958 -5.744 17.620 1.00 66.50 137 GLU A O 1
ATOM 992 N N . ILE A 1 138 ? 13.371 -3.668 18.220 1.00 65.06 138 ILE A N 1
ATOM 993 C CA . ILE A 1 138 ? 14.665 -3.353 18.817 1.00 65.06 138 ILE A CA 1
ATOM 994 C C . ILE 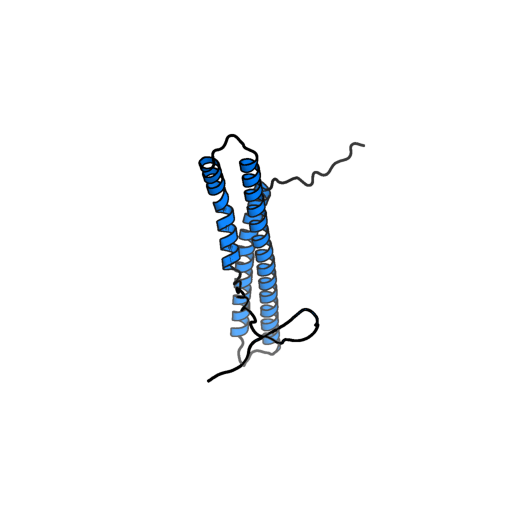A 1 138 ? 14.549 -3.775 20.277 1.00 65.06 138 ILE A C 1
ATOM 996 O O . ILE A 1 138 ? 13.946 -3.062 21.078 1.00 65.06 138 ILE A O 1
ATOM 1000 N N . ASP A 1 139 ? 15.091 -4.944 20.608 1.00 57.19 139 ASP A N 1
ATOM 1001 C CA . ASP A 1 139 ? 15.343 -5.308 21.996 1.00 57.19 139 ASP A CA 1
ATOM 1002 C C . ASP A 1 139 ? 16.313 -4.267 22.571 1.00 57.19 139 ASP A C 1
ATOM 1004 O O . ASP A 1 139 ? 17.479 -4.195 22.175 1.00 57.19 139 ASP A O 1
ATOM 1008 N N . GLU A 1 140 ? 15.833 -3.399 23.465 1.00 58.78 140 GLU A N 1
ATOM 1009 C CA . GLU A 1 140 ? 16.720 -2.528 24.231 1.00 58.78 140 GLU A CA 1
ATOM 1010 C C . GLU A 1 140 ? 17.621 -3.414 25.105 1.00 58.78 140 GLU A C 1
ATOM 1012 O O . GLU A 1 140 ? 17.216 -3.897 26.164 1.00 58.78 140 GLU A O 1
ATOM 1017 N N . GLU A 1 141 ? 18.859 -3.653 24.662 1.00 52.53 141 GLU A N 1
ATOM 1018 C CA . GLU A 1 141 ? 19.867 -4.282 25.509 1.00 52.53 141 GLU A CA 1
ATOM 1019 C C . GLU A 1 141 ? 20.137 -3.390 26.735 1.00 52.53 141 GLU A C 1
ATOM 1021 O O . GLU A 1 141 ? 20.379 -2.184 26.592 1.00 52.53 141 GLU A O 1
ATOM 1026 N N . PRO A 1 142 ? 20.143 -3.941 27.964 1.00 49.41 142 PRO A N 1
ATOM 1027 C CA . PRO A 1 142 ? 20.450 -3.155 29.142 1.00 49.41 142 PRO A CA 1
ATOM 1028 C C . PRO A 1 142 ? 21.940 -2.812 29.105 1.00 49.41 142 PRO A C 1
ATOM 1030 O O . PRO A 1 142 ? 22.799 -3.672 29.308 1.00 49.41 142 PRO A O 1
ATOM 1033 N N . THR A 1 143 ? 22.268 -1.541 28.877 1.00 48.91 143 THR A N 1
ATOM 1034 C CA . THR A 1 143 ? 23.645 -1.040 28.981 1.00 48.91 143 THR A CA 1
ATOM 1035 C C . THR A 1 143 ? 24.096 -1.018 30.445 1.00 48.91 143 THR A C 1
ATOM 1037 O O . THR A 1 143 ? 24.156 0.008 31.119 1.00 48.91 143 THR A O 1
ATOM 1040 N N . ALA A 1 144 ? 24.453 -2.188 30.966 1.00 50.09 144 ALA A N 1
ATOM 1041 C CA . ALA A 1 144 ? 25.204 -2.317 32.201 1.00 50.09 144 ALA A CA 1
ATOM 1042 C C . ALA A 1 144 ? 26.707 -2.162 31.908 1.00 50.09 144 ALA A C 1
ATOM 1044 O O . ALA A 1 144 ? 27.352 -3.123 31.498 1.00 50.09 144 ALA A O 1
ATOM 1045 N N . ASN A 1 145 ? 27.279 -0.973 32.158 1.00 43.03 145 ASN A N 1
ATOM 1046 C CA . ASN A 1 145 ? 28.421 -0.817 33.082 1.00 43.03 145 ASN A CA 1
ATOM 1047 C C . ASN A 1 145 ? 28.994 0.619 33.180 1.00 43.03 145 ASN A C 1
ATOM 1049 O O . ASN A 1 145 ? 29.663 1.111 32.280 1.00 43.03 145 ASN A O 1
ATOM 1053 N N . LYS A 1 146 ? 28.808 1.196 34.378 1.00 44.34 146 LYS A N 1
ATOM 1054 C CA . LYS A 1 146 ? 29.796 1.812 35.298 1.00 44.34 146 LYS A CA 1
ATOM 1055 C C . LYS A 1 146 ? 30.846 2.823 34.789 1.00 44.34 146 LYS A C 1
ATOM 1057 O O . LYS A 1 146 ? 31.848 2.428 34.202 1.00 44.34 146 LYS A O 1
ATOM 1062 N N . LYS A 1 147 ? 30.762 4.049 35.338 1.00 35.31 147 LYS A N 1
ATOM 1063 C CA . LYS A 1 147 ? 31.809 4.723 36.159 1.00 35.31 147 LYS A CA 1
ATOM 1064 C C . LYS A 1 147 ? 31.156 5.919 36.893 1.00 35.31 147 LYS A C 1
ATOM 1066 O O . LYS A 1 147 ? 30.636 6.802 36.232 1.00 35.31 147 LYS A O 1
ATOM 1071 N N . ALA A 1 148 ? 30.830 5.834 38.183 1.00 39.06 148 ALA A N 1
ATOM 1072 C CA . ALA A 1 148 ? 31.668 6.141 39.352 1.00 39.06 148 ALA A CA 1
ATOM 1073 C C . ALA A 1 148 ? 32.287 7.560 39.358 1.00 39.06 148 ALA A C 1
ATOM 1075 O O . ALA A 1 148 ? 33.107 7.878 38.497 1.00 39.06 148 ALA A O 1
ATOM 1076 N N . ASP A 1 149 ? 31.914 8.292 40.421 1.00 37.91 149 ASP A N 1
ATOM 1077 C CA . ASP A 1 149 ? 32.579 9.427 41.087 1.00 37.91 149 ASP A CA 1
ATOM 1078 C C . ASP A 1 149 ? 32.177 10.857 40.677 1.00 37.91 149 ASP A C 1
ATOM 1080 O O . ASP A 1 149 ? 32.657 11.387 39.680 1.00 37.91 149 ASP A O 1
ATOM 1084 N N . ALA A 1 150 ? 31.358 11.521 41.507 1.00 37.12 150 ALA A N 1
ATOM 1085 C CA . ALA A 1 150 ? 31.829 12.544 42.460 1.00 37.12 150 ALA A CA 1
ATOM 1086 C C . ALA A 1 150 ? 30.657 13.377 43.025 1.00 37.12 150 ALA A C 1
ATOM 1088 O O . ALA A 1 150 ? 30.065 14.162 42.299 1.00 37.12 150 ALA A O 1
ATOM 1089 N N . ASP A 1 151 ? 30.346 13.205 44.314 1.00 37.19 151 ASP A N 1
ATOM 1090 C CA . ASP A 1 151 ? 30.134 14.308 45.271 1.00 37.19 151 ASP A CA 1
ATOM 1091 C C . ASP A 1 151 ? 29.882 13.711 46.671 1.00 37.19 151 ASP A C 1
ATOM 1093 O O . ASP A 1 151 ? 28.887 13.028 46.909 1.00 37.19 151 ASP A O 1
ATOM 1097 N N . GLY A 1 152 ? 30.840 13.902 47.584 1.00 30.47 152 GLY A N 1
ATOM 1098 C CA . GLY A 1 152 ? 30.677 13.641 49.024 1.00 30.47 152 GLY A CA 1
ATOM 1099 C C . GLY A 1 152 ? 30.313 14.931 49.772 1.00 30.47 152 GLY A C 1
ATOM 1100 O O . GLY A 1 152 ? 29.960 15.916 49.128 1.00 30.47 152 GLY A O 1
ATOM 1101 N N . PRO A 1 153 ? 30.526 15.023 51.098 1.00 51.88 153 PRO A N 1
ATOM 1102 C CA . PRO A 1 153 ? 30.715 13.979 52.109 1.00 51.88 153 PRO A CA 1
ATOM 1103 C C . PRO A 1 153 ? 29.704 14.128 53.278 1.00 51.88 153 PRO A C 1
ATOM 1105 O O . PRO A 1 153 ? 28.929 15.078 53.305 1.00 51.88 153 PRO A O 1
ATOM 1108 N N . ASP A 1 154 ? 29.748 13.205 54.247 1.00 35.22 154 ASP A N 1
ATOM 1109 C CA . ASP A 1 154 ? 29.689 13.444 55.711 1.00 35.22 154 ASP A CA 1
ATOM 1110 C C . ASP A 1 154 ? 28.947 12.321 56.466 1.00 35.22 154 ASP A C 1
ATOM 1112 O O . ASP A 1 154 ? 27.895 11.854 56.033 1.00 35.22 154 ASP A O 1
ATOM 1116 N N . GLY A 1 155 ? 29.493 11.917 57.621 1.00 32.59 155 GLY A N 1
ATOM 1117 C CA . GLY A 1 155 ? 28.715 11.237 58.662 1.00 32.59 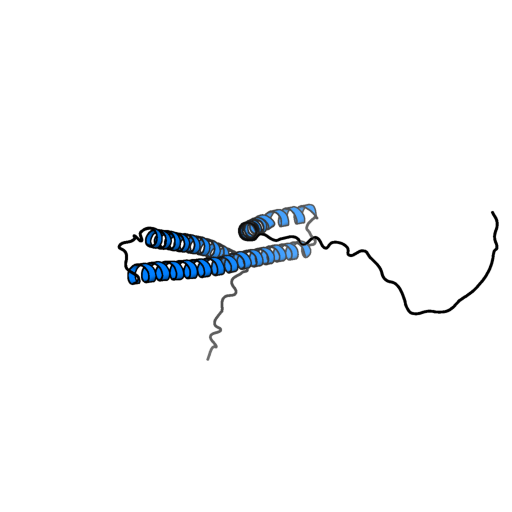155 GLY A CA 1
ATOM 1118 C C . GLY A 1 155 ? 29.160 9.850 59.146 1.00 32.59 155 GLY A C 1
ATOM 1119 O O . GLY A 1 155 ? 28.485 8.860 58.891 1.00 32.59 155 GLY A O 1
ATOM 1120 N N . THR A 1 156 ? 30.179 9.842 60.014 1.00 39.34 156 THR A N 1
ATOM 1121 C CA . THR A 1 156 ? 30.315 9.024 61.251 1.00 39.34 156 THR A CA 1
ATOM 1122 C C . THR A 1 156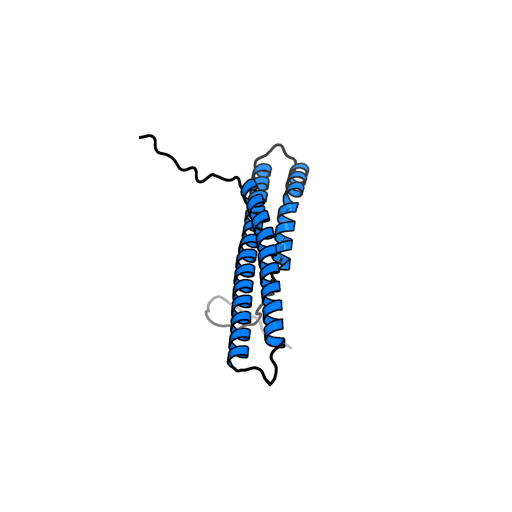 ? 30.650 7.514 61.228 1.00 39.34 156 THR A C 1
ATOM 1124 O O . THR A 1 156 ? 29.793 6.658 61.050 1.00 39.34 156 THR A O 1
ATOM 1127 N N . ASN A 1 157 ? 31.914 7.266 61.609 1.00 36.97 157 ASN A N 1
ATOM 1128 C CA . ASN A 1 157 ? 32.420 6.527 62.785 1.00 36.97 157 ASN A CA 1
ATOM 1129 C C . ASN A 1 157 ? 32.346 4.987 62.934 1.00 36.97 157 ASN A C 1
ATOM 1131 O O . ASN A 1 157 ? 31.305 4.401 63.196 1.00 36.97 157 ASN A O 1
ATOM 1135 N N . ASP A 1 158 ? 33.575 4.452 63.006 1.00 40.22 158 ASP A N 1
ATOM 1136 C CA . ASP A 1 158 ? 34.184 3.663 64.097 1.00 40.22 158 ASP A CA 1
ATOM 1137 C C . ASP A 1 158 ? 34.155 2.124 64.111 1.00 40.22 158 ASP A C 1
ATOM 1139 O O . ASP A 1 158 ? 33.124 1.484 64.287 1.00 40.22 158 ASP A O 1
ATOM 1143 N N . THR A 1 159 ? 35.395 1.601 64.170 1.00 37.53 159 THR A N 1
ATOM 1144 C CA . THR A 1 159 ? 35.878 0.314 64.725 1.00 37.53 159 THR A CA 1
ATOM 1145 C C . THR A 1 159 ? 35.430 -0.957 63.982 1.00 37.53 159 THR A C 1
ATOM 1147 O O . THR A 1 159 ? 34.304 -1.071 63.536 1.00 37.53 159 THR A O 1
ATOM 1150 N N . ASP A 1 160 ? 36.252 -1.975 63.738 1.00 42.53 160 ASP A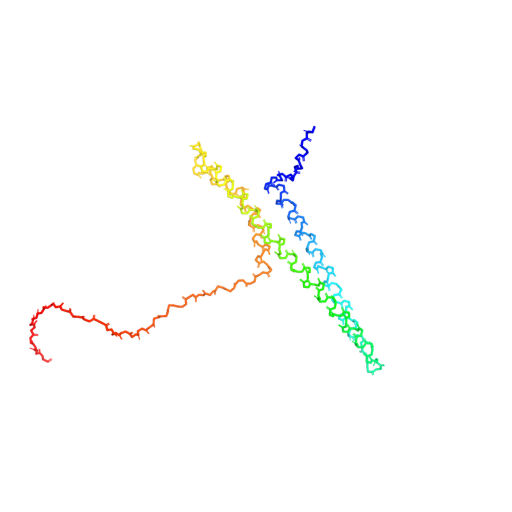 N 1
ATOM 1151 C CA . ASP A 1 160 ? 37.326 -2.530 64.553 1.00 42.53 160 ASP A CA 1
ATOM 1152 C C . ASP A 1 160 ? 38.299 -3.361 63.687 1.00 42.53 160 ASP A C 1
ATOM 1154 O O . ASP A 1 160 ? 38.062 -3.684 62.523 1.00 42.53 160 ASP A O 1
ATOM 1158 N N . LYS A 1 161 ? 39.431 -3.638 64.307 1.00 41.28 161 LYS A N 1
ATOM 1159 C CA . LYS A 1 161 ? 40.730 -4.092 63.841 1.00 41.28 161 LYS A CA 1
ATOM 1160 C C . LYS A 1 161 ? 40.768 -5.592 63.487 1.00 41.28 161 LYS A C 1
ATOM 1162 O O . LYS A 1 161 ? 40.082 -6.400 64.092 1.00 41.28 161 LYS A O 1
ATOM 1167 N N . THR A 1 162 ? 41.611 -5.888 62.498 1.00 36.72 162 THR A N 1
ATOM 1168 C CA . THR A 1 162 ? 42.518 -7.038 62.290 1.00 36.72 162 THR A CA 1
ATOM 1169 C C . THR A 1 162 ? 42.317 -8.341 63.086 1.00 36.72 162 THR A C 1
ATOM 1171 O O . THR A 1 162 ? 42.254 -8.307 64.306 1.00 36.72 162 THR A O 1
ATOM 1174 N N . ASP A 1 163 ? 42.352 -9.491 62.391 1.00 39.19 163 ASP A N 1
ATOM 1175 C CA . ASP A 1 163 ? 43.370 -10.561 62.550 1.00 39.19 163 ASP A CA 1
ATOM 1176 C C . ASP A 1 163 ? 42.919 -11.871 61.860 1.00 39.19 163 ASP A C 1
ATOM 1178 O O . ASP A 1 163 ? 41.931 -12.480 62.270 1.00 39.19 163 ASP A O 1
ATOM 1182 N N . ASN A 1 164 ? 43.618 -12.283 60.788 1.00 35.62 164 ASN A N 1
ATOM 1183 C CA . ASN A 1 164 ? 44.451 -13.504 60.656 1.00 35.62 164 ASN A CA 1
ATOM 1184 C C . ASN A 1 164 ? 44.751 -13.818 59.178 1.00 35.62 164 ASN A C 1
ATOM 1186 O O . ASN A 1 164 ? 43.787 -13.928 58.386 1.00 35.62 164 ASN A O 1
#